Protein AF-A0A3Q2TH50-F1 (afdb_monomer_lite)

Secondary structure (DSSP, 8-state):
--TTSHHHHH----GGGPPPGGG-GGGPPPPPPTHHHHHHHHHHHHTTTT------------------

Radius of gyration: 31.74 Å; chains: 1; bounding box: 46×64×75 Å

Sequence (68 aa):
LIETGCFEELNVFGPMGSRPPDLDWSLAPNSPKRGLLHRMFQLNTEMNKKTLPNKNTSGQQQRQHTLS

Foldseek 3Di:
DVVVCVCVVPVDADPPRHHDPVNDPVPPPDDPDCVPVVVVVVVVVVVVPPPDDDDDDDDDDDDDDDDD

InterPro domains:
  IPR044926 RGS, subdomain 2 [G3DSA:1.10.167.10] (1-27)

Organism: Fundulus heteroclitus (NCBI:txid8078)

pLDDT: mean 72.23, std 16.65, range [43.72, 93.94]

Structure (mmCIF, N/CA/C/O backbone):
data_AF-A0A3Q2TH50-F1
#
_entry.id   AF-A0A3Q2TH50-F1
#
loop_
_atom_site.group_PDB
_atom_site.id
_atom_site.type_symbol
_atom_site.label_atom_id
_atom_site.label_alt_id
_atom_site.label_comp_id
_atom_site.label_asym_id
_atom_site.label_entity_id
_atom_site.label_seq_id
_atom_site.pdbx_PDB_ins_code
_atom_site.Cartn_x
_atom_site.Cartn_y
_atom_site.Cartn_z
_atom_site.occupancy
_atom_site.B_iso_or_equiv
_atom_site.auth_seq_id
_atom_site.auth_comp_id
_atom_site.auth_asym_id
_atom_site.auth_atom_id
_atom_site.pdbx_PDB_model_num
ATOM 1 N N . LEU A 1 1 ? -1.793 -15.992 -5.289 1.00 85.50 1 LEU A N 1
ATOM 2 C CA . LEU A 1 1 ? -0.660 -15.041 -5.204 1.00 85.50 1 LEU A CA 1
ATOM 3 C C . LEU A 1 1 ? 0.462 -15.459 -6.135 1.00 85.50 1 LEU A C 1
ATOM 5 O O . LEU A 1 1 ? 0.728 -14.717 -7.061 1.00 85.50 1 LEU A O 1
ATOM 9 N N . ILE A 1 2 ? 1.063 -16.636 -5.937 1.00 91.06 2 ILE A N 1
ATOM 10 C CA . ILE A 1 2 ? 2.074 -17.169 -6.865 1.00 91.06 2 ILE A CA 1
ATOM 11 C C . ILE A 1 2 ? 1.405 -17.634 -8.171 1.00 91.06 2 ILE A C 1
ATOM 13 O O . ILE A 1 2 ? 1.626 -17.050 -9.219 1.00 91.06 2 ILE A O 1
ATOM 17 N N . GLU A 1 3 ? 0.498 -18.613 -8.096 1.00 93.94 3 GLU A N 1
ATOM 18 C CA . GLU A 1 3 ? -0.147 -19.218 -9.281 1.00 93.94 3 GLU A CA 1
ATOM 19 C C . GLU A 1 3 ? -1.042 -18.250 -10.067 1.00 93.94 3 GLU A C 1
ATOM 21 O O . GLU A 1 3 ? -1.242 -18.406 -11.265 1.00 93.94 3 GLU A O 1
ATOM 26 N N . THR A 1 4 ? -1.573 -17.230 -9.392 1.00 93.50 4 THR A N 1
ATOM 27 C CA . THR A 1 4 ? -2.423 -16.197 -9.998 1.00 93.50 4 THR A CA 1
ATOM 28 C C . THR A 1 4 ? -1.617 -15.073 -10.653 1.00 93.50 4 THR A C 1
ATOM 30 O O . THR A 1 4 ? -2.210 -14.078 -11.049 1.00 93.50 4 THR A O 1
ATOM 33 N N . GLY A 1 5 ? -0.281 -15.160 -10.676 1.00 90.06 5 GLY A N 1
ATOM 34 C CA . GLY A 1 5 ? 0.612 -14.119 -11.206 1.00 90.06 5 GLY A CA 1
ATOM 35 C C . GLY A 1 5 ? 0.744 -12.867 -10.329 1.00 90.06 5 GLY A C 1
ATOM 36 O O . GLY A 1 5 ? 1.689 -12.103 -10.484 1.00 90.06 5 GLY A O 1
ATOM 37 N N . CYS A 1 6 ? -0.135 -12.679 -9.340 1.00 93.81 6 CYS A N 1
ATOM 38 C CA . CYS A 1 6 ? -0.150 -11.481 -8.492 1.00 93.81 6 CYS A CA 1
ATOM 39 C C . CYS A 1 6 ? 1.178 -11.210 -7.759 1.00 93.81 6 CYS A C 1
ATOM 41 O O . CYS A 1 6 ? 1.442 -10.077 -7.381 1.00 93.81 6 CYS A O 1
ATOM 43 N N . PHE A 1 7 ? 2.003 -12.228 -7.500 1.00 91.88 7 PHE A N 1
ATOM 44 C CA . PHE A 1 7 ? 3.305 -12.038 -6.862 1.00 91.88 7 PHE A CA 1
ATOM 45 C C . PHE A 1 7 ? 4.282 -11.271 -7.759 1.00 91.88 7 PHE A C 1
ATOM 47 O O . PHE A 1 7 ? 4.968 -10.386 -7.264 1.00 91.88 7 PHE A O 1
ATOM 54 N N . GLU A 1 8 ? 4.322 -11.562 -9.059 1.00 88.38 8 GLU A N 1
ATOM 55 C CA . GLU A 1 8 ? 5.221 -10.880 -10.001 1.00 88.38 8 GLU A CA 1
ATOM 56 C C . GLU A 1 8 ? 4.821 -9.414 -10.203 1.00 88.38 8 GLU A C 1
ATOM 58 O O . GLU A 1 8 ? 5.680 -8.548 -10.341 1.00 88.38 8 GLU A O 1
ATOM 63 N N . GLU A 1 9 ? 3.519 -9.129 -10.149 1.00 89.62 9 GLU A N 1
ATOM 64 C CA . GLU A 1 9 ? 2.981 -7.771 -10.265 1.00 89.62 9 GLU A CA 1
ATOM 65 C C . GLU A 1 9 ? 3.226 -6.920 -9.010 1.00 89.62 9 GLU A C 1
ATOM 67 O O . GLU A 1 9 ? 3.417 -5.709 -9.109 1.00 89.62 9 GLU A O 1
ATOM 72 N N . LEU A 1 10 ? 3.200 -7.537 -7.824 1.00 88.44 10 LEU A N 1
ATOM 73 C CA . LEU A 1 10 ? 3.280 -6.823 -6.546 1.00 88.44 10 LEU A CA 1
ATOM 74 C C . LEU A 1 10 ? 4.698 -6.766 -5.974 1.00 88.44 10 LEU A C 1
ATOM 76 O O . LEU A 1 10 ? 5.065 -5.773 -5.351 1.00 88.44 10 LEU A O 1
ATOM 80 N N . ASN A 1 11 ? 5.503 -7.813 -6.163 1.00 88.00 11 ASN A N 1
ATOM 81 C CA . ASN A 1 11 ? 6.840 -7.922 -5.581 1.00 88.00 11 ASN A CA 1
ATOM 82 C C . ASN A 1 11 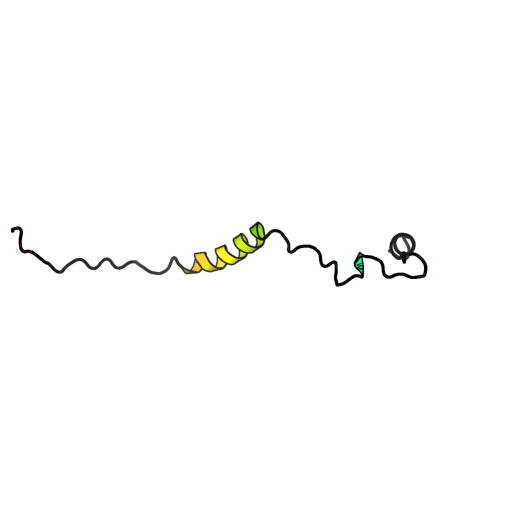? 7.896 -7.237 -6.463 1.00 88.00 11 ASN A C 1
ATOM 84 O O . ASN A 1 11 ? 8.851 -7.861 -6.932 1.00 88.00 11 ASN A O 1
ATOM 88 N N . VAL A 1 12 ? 7.703 -5.941 -6.699 1.00 87.88 12 VAL A N 1
ATOM 89 C CA . VAL A 1 12 ? 8.583 -5.103 -7.516 1.00 87.88 12 VAL A CA 1
ATOM 90 C C . VAL A 1 12 ? 9.500 -4.255 -6.635 1.00 87.88 12 VAL A C 1
ATOM 92 O O . VAL A 1 12 ? 9.058 -3.548 -5.732 1.00 87.88 12 VAL A O 1
ATOM 95 N N . PHE A 1 13 ? 10.804 -4.308 -6.906 1.00 88.12 13 PHE A N 1
ATOM 96 C CA . PHE A 1 13 ? 11.784 -3.424 -6.272 1.00 88.12 13 PHE A CA 1
ATOM 97 C C . PHE A 1 13 ? 11.942 -2.129 -7.070 1.00 88.12 13 PHE A C 1
ATOM 99 O O . PHE A 1 13 ? 11.703 -2.092 -8.279 1.00 88.12 13 PHE A O 1
ATOM 106 N N . GLY A 1 14 ? 12.372 -1.060 -6.398 1.00 86.38 14 GLY A N 1
ATOM 107 C CA . GLY A 1 14 ? 12.668 0.193 -7.082 1.00 86.38 14 GLY A CA 1
ATOM 108 C C . GLY A 1 14 ? 13.974 0.132 -7.897 1.00 86.38 14 GLY A C 1
ATOM 109 O O . GLY A 1 14 ? 14.694 -0.874 -7.868 1.00 86.38 14 GLY A O 1
ATOM 110 N N . PRO A 1 15 ? 14.304 1.208 -8.634 1.00 90.44 15 PRO A N 1
ATOM 111 C CA . PRO A 1 15 ? 15.504 1.281 -9.464 1.00 90.44 15 PRO A CA 1
ATOM 112 C C . PRO A 1 15 ? 16.770 0.879 -8.698 1.00 90.44 15 PRO A C 1
ATOM 114 O O . PRO A 1 15 ? 16.938 1.230 -7.534 1.00 90.44 15 PRO A O 1
ATOM 117 N N . MET A 1 16 ? 17.673 0.146 -9.355 1.00 88.69 16 MET A N 1
ATOM 118 C CA . MET A 1 16 ? 18.916 -0.362 -8.746 1.00 88.69 16 MET A CA 1
ATOM 119 C C . MET A 1 16 ? 18.696 -1.254 -7.505 1.00 88.69 16 MET A C 1
ATOM 121 O O . MET A 1 16 ? 19.586 -1.378 -6.668 1.00 88.69 16 MET A O 1
ATOM 125 N N . GLY A 1 17 ? 17.516 -1.871 -7.367 1.00 85.56 17 GLY A N 1
ATOM 126 C CA . GLY A 1 17 ? 17.177 -2.688 -6.200 1.00 85.56 17 GLY A CA 1
ATOM 127 C C . GLY A 1 17 ? 16.876 -1.860 -4.951 1.00 85.56 17 GLY A C 1
ATOM 128 O O . GLY A 1 17 ? 16.978 -2.370 -3.835 1.00 85.56 17 GLY A O 1
ATOM 129 N N . SER A 1 18 ? 16.530 -0.577 -5.111 1.00 88.56 18 SER A N 1
ATOM 130 C CA . SER A 1 18 ? 16.189 0.284 -3.984 1.00 88.56 18 SER A CA 1
ATOM 131 C C . SER A 1 18 ? 14.991 -0.265 -3.209 1.00 88.56 18 SER A C 1
ATOM 133 O O . SER A 1 18 ? 14.019 -0.750 -3.800 1.00 88.56 18 SER A O 1
ATOM 135 N N . ARG A 1 19 ? 15.039 -0.115 -1.883 1.00 85.75 19 ARG A N 1
ATOM 136 C CA . ARG A 1 19 ? 13.965 -0.526 -0.977 1.00 85.75 19 ARG A CA 1
ATOM 137 C C . ARG A 1 19 ? 12.664 0.227 -1.313 1.00 85.75 19 ARG A C 1
ATOM 139 O O . ARG A 1 19 ? 12.700 1.458 -1.329 1.00 85.75 19 ARG A O 1
ATOM 146 N N . PRO A 1 20 ? 11.542 -0.468 -1.569 1.00 88.19 20 PRO A N 1
ATOM 147 C CA . PRO A 1 20 ? 10.281 0.201 -1.838 1.00 88.19 20 PRO A CA 1
ATOM 148 C C . PRO A 1 20 ? 9.697 0.812 -0.547 1.00 88.19 20 PRO A C 1
ATOM 150 O O . PRO A 1 20 ? 10.102 0.437 0.560 1.00 88.19 20 PRO A O 1
ATOM 153 N N . PRO A 1 21 ? 8.819 1.825 -0.668 1.00 85.31 21 PRO A N 1
ATOM 154 C CA . PRO A 1 21 ? 8.395 2.669 0.455 1.00 85.31 21 PRO A CA 1
ATOM 155 C C . PRO A 1 21 ? 7.622 1.908 1.539 1.00 85.31 21 PRO A C 1
ATOM 157 O O . PRO A 1 21 ? 7.655 2.291 2.703 1.00 85.31 21 PRO A O 1
ATOM 160 N N . ASP A 1 22 ? 6.962 0.814 1.180 1.00 86.06 22 ASP A N 1
ATOM 161 C CA . ASP A 1 22 ? 6.279 -0.101 2.095 1.00 86.06 22 ASP A CA 1
ATOM 162 C C . ASP A 1 22 ? 7.246 -0.896 2.993 1.00 86.06 22 ASP A C 1
ATOM 164 O O . ASP A 1 22 ? 6.876 -1.283 4.101 1.00 86.06 22 ASP A O 1
ATOM 168 N N . LEU A 1 23 ? 8.504 -1.080 2.573 1.00 85.88 23 LEU A N 1
ATOM 169 C CA . LEU A 1 23 ? 9.569 -1.656 3.404 1.00 85.88 23 LEU A CA 1
ATOM 170 C C . LEU A 1 23 ? 10.321 -0.591 4.219 1.00 85.88 23 LEU A C 1
ATOM 172 O O . LEU A 1 23 ? 11.224 -0.931 4.994 1.00 85.88 23 LEU A O 1
ATOM 176 N N . ASP A 1 24 ? 9.995 0.694 4.058 1.00 86.44 24 ASP A N 1
ATOM 177 C CA . ASP A 1 24 ? 10.625 1.758 4.821 1.00 86.44 24 ASP A CA 1
ATOM 178 C C . ASP A 1 24 ? 10.001 1.933 6.208 1.00 86.44 24 ASP A C 1
ATOM 180 O O . ASP A 1 24 ? 8.930 2.510 6.376 1.00 86.44 24 ASP A O 1
ATOM 184 N N . TRP A 1 25 ? 10.725 1.486 7.236 1.00 83.06 25 TR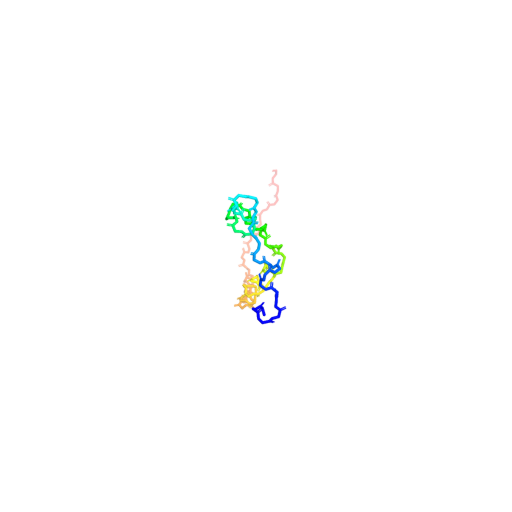P A N 1
ATOM 185 C CA . TRP A 1 25 ? 10.299 1.611 8.633 1.00 83.06 25 TRP A CA 1
ATOM 186 C C . TRP A 1 25 ? 10.199 3.062 9.113 1.00 83.06 25 TRP A C 1
ATOM 188 O O . TRP A 1 25 ? 9.535 3.324 10.115 1.00 83.06 25 TRP A O 1
ATOM 198 N N . SER A 1 26 ? 10.840 4.005 8.415 1.00 86.44 26 SER A N 1
ATOM 199 C CA . SER A 1 26 ? 10.701 5.431 8.714 1.00 86.44 26 SER A CA 1
ATOM 200 C C . SER A 1 26 ? 9.352 6.003 8.258 1.00 86.44 26 SER A C 1
ATOM 202 O O . SER A 1 26 ? 8.889 6.991 8.823 1.00 86.44 26 SER A O 1
ATOM 204 N N . LEU A 1 27 ? 8.681 5.351 7.300 1.00 84.12 27 LEU A N 1
ATOM 205 C CA . LEU A 1 27 ? 7.401 5.769 6.721 1.00 84.12 27 LEU A CA 1
ATOM 206 C C . LEU A 1 27 ? 6.199 5.117 7.414 1.00 84.12 27 LEU A C 1
ATOM 208 O O . LEU A 1 27 ? 5.159 4.897 6.787 1.00 84.12 27 LEU A O 1
ATOM 212 N N . ALA A 1 28 ? 6.324 4.804 8.708 1.00 81.31 28 ALA A N 1
ATOM 213 C CA . ALA A 1 28 ? 5.239 4.202 9.470 1.00 81.31 28 ALA A CA 1
ATOM 214 C C . ALA A 1 28 ? 3.939 5.010 9.276 1.00 81.31 28 ALA A C 1
ATOM 216 O O . ALA A 1 28 ? 3.939 6.234 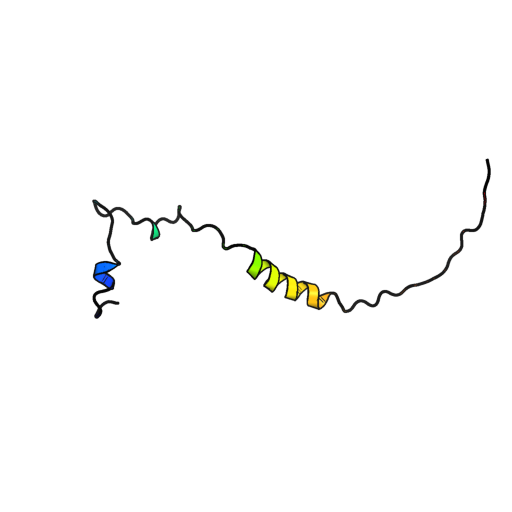9.458 1.00 81.31 28 ALA A O 1
ATOM 217 N N . PRO A 1 29 ? 2.825 4.359 8.894 1.00 82.25 29 PRO A N 1
ATOM 218 C CA . PRO A 1 29 ? 1.582 5.063 8.649 1.00 82.25 29 PRO A CA 1
ATOM 219 C C . PRO A 1 29 ? 1.137 5.791 9.916 1.00 82.25 29 PRO A C 1
ATOM 221 O O . PRO A 1 29 ? 1.304 5.304 11.038 1.00 82.25 29 PRO A O 1
ATOM 224 N N . ASN A 1 30 ? 0.546 6.971 9.723 1.00 79.50 30 ASN A N 1
ATOM 225 C CA . ASN A 1 30 ? 0.020 7.767 10.823 1.00 79.50 30 ASN A CA 1
ATOM 226 C C . ASN A 1 30 ? -0.890 6.913 11.711 1.00 79.50 30 ASN A C 1
ATOM 228 O O . ASN A 1 30 ? -1.701 6.128 11.211 1.00 79.50 30 ASN A O 1
ATOM 232 N N . SER A 1 31 ? -0.772 7.098 13.029 1.00 77.50 31 SER A N 1
ATOM 233 C CA . SER A 1 31 ? -1.589 6.362 13.993 1.00 77.50 31 SER A CA 1
ATOM 234 C C . SER A 1 31 ? -3.074 6.440 13.610 1.00 77.50 31 SER A C 1
ATOM 236 O O . SER A 1 31 ? -3.566 7.533 13.297 1.00 77.50 31 SER A O 1
ATOM 238 N N . PRO A 1 32 ? -3.807 5.313 13.636 1.00 77.81 32 PRO A N 1
ATOM 239 C CA . PRO A 1 32 ? -5.214 5.292 13.263 1.00 77.81 32 PRO A CA 1
ATOM 240 C C . PRO A 1 32 ? -6.013 6.296 14.102 1.00 77.81 32 PRO A C 1
ATOM 242 O O . PRO A 1 32 ? -5.713 6.536 15.277 1.00 77.81 32 PRO A O 1
ATOM 245 N N . LYS A 1 33 ? -7.047 6.902 13.498 1.00 78.56 33 LYS A N 1
ATOM 246 C CA . LYS A 1 33 ? -7.866 7.936 14.152 1.00 78.56 33 LYS A CA 1
ATOM 247 C C . LYS A 1 33 ? -8.368 7.421 15.502 1.00 78.56 33 LYS A C 1
ATOM 249 O O . LYS A 1 33 ? -9.113 6.444 15.569 1.00 78.56 33 LYS A O 1
ATOM 254 N N . ARG A 1 34 ? -8.001 8.123 16.579 1.00 74.44 34 ARG A N 1
ATOM 255 C CA . ARG A 1 34 ? -8.232 7.688 17.968 1.00 74.44 34 ARG A CA 1
ATOM 256 C C . ARG A 1 34 ? -9.708 7.500 18.349 1.00 74.44 34 ARG A C 1
ATOM 258 O O . ARG A 1 34 ? -9.964 6.959 19.410 1.00 74.44 34 ARG A O 1
ATOM 265 N N . GLY A 1 35 ? -10.679 7.891 17.521 1.00 78.12 35 GLY A N 1
ATOM 266 C CA . GLY A 1 35 ? -12.103 7.905 17.881 1.00 78.12 35 GLY A CA 1
ATOM 267 C C . GLY A 1 35 ? -12.698 6.539 18.239 1.00 78.12 35 GLY A C 1
ATOM 268 O O . GLY A 1 35 ? -13.351 6.414 19.273 1.00 78.12 35 GLY A O 1
ATOM 269 N N . LEU A 1 36 ? -12.460 5.505 17.424 1.00 80.81 36 LEU A N 1
ATOM 270 C CA . LEU A 1 36 ? -13.073 4.191 17.653 1.00 80.81 36 LEU A CA 1
ATOM 271 C C . LEU A 1 36 ? -12.467 3.488 18.871 1.00 80.81 36 LEU A C 1
ATOM 273 O O . LEU A 1 36 ? -13.195 3.092 19.775 1.00 80.81 36 LEU A O 1
ATOM 277 N N . LEU A 1 37 ? -11.137 3.382 18.924 1.00 81.62 37 LEU A N 1
ATOM 278 C CA . LEU A 1 37 ? -10.440 2.713 20.027 1.00 81.62 37 LEU A CA 1
ATOM 279 C C . LEU A 1 37 ? -10.666 3.444 21.357 1.00 81.62 37 LEU A C 1
ATOM 281 O O . LEU A 1 37 ? -10.962 2.809 22.363 1.00 81.62 37 LEU A O 1
ATOM 285 N N . HIS A 1 38 ? -10.623 4.779 21.361 1.00 78.25 38 HIS A N 1
ATOM 286 C CA . HIS A 1 38 ? -10.919 5.579 22.552 1.00 78.25 38 HIS A CA 1
ATOM 287 C C . HIS A 1 38 ? -12.352 5.361 23.051 1.00 78.25 38 HIS A C 1
ATOM 289 O O . HIS A 1 38 ? -12.575 5.310 24.259 1.00 78.25 38 HIS A O 1
ATOM 295 N N . ARG A 1 39 ? -13.324 5.181 22.145 1.00 78.31 39 ARG A N 1
ATOM 296 C CA . ARG A 1 39 ? -14.699 4.837 22.519 1.00 78.31 39 ARG A CA 1
ATOM 297 C C . ARG A 1 39 ? -14.786 3.422 23.092 1.00 78.31 39 ARG A C 1
ATOM 299 O O . ARG A 1 39 ? -15.363 3.252 24.157 1.00 78.31 39 ARG A O 1
ATOM 306 N N . MET A 1 40 ? -14.189 2.427 22.439 1.00 78.31 40 MET A N 1
ATOM 307 C CA . MET A 1 40 ? -14.265 1.029 22.887 1.00 78.31 40 MET A CA 1
ATOM 308 C C . MET A 1 40 ? -13.583 0.800 24.242 1.00 78.31 40 MET A C 1
ATOM 310 O O . MET A 1 40 ? -14.142 0.131 25.106 1.00 78.31 40 MET A O 1
ATOM 314 N N . PHE A 1 41 ? -12.408 1.394 24.468 1.00 76.88 41 PHE A N 1
ATOM 315 C CA . PHE A 1 41 ? -11.661 1.181 25.709 1.00 76.88 41 PHE A CA 1
ATOM 316 C C . PHE A 1 41 ? -12.142 2.045 26.883 1.00 76.88 41 PHE A C 1
ATOM 318 O O . PHE A 1 41 ? -12.011 1.606 28.019 1.00 76.88 41 PHE A O 1
ATOM 325 N N . GLN A 1 42 ? -12.754 3.217 26.658 1.00 64.88 42 GLN A N 1
ATOM 326 C CA . GLN A 1 42 ? -13.392 3.974 27.750 1.00 64.88 42 GLN A CA 1
ATOM 327 C C . GLN A 1 42 ? -14.730 3.380 28.183 1.00 64.88 42 GLN A C 1
ATOM 329 O O . GLN A 1 42 ? -15.057 3.436 29.365 1.00 64.88 42 GLN A O 1
ATOM 334 N N . LEU A 1 43 ? -15.495 2.781 27.264 1.00 59.97 43 LEU A N 1
ATOM 335 C CA . LEU A 1 43 ? -16.748 2.110 27.620 1.00 59.97 43 LEU A CA 1
ATOM 336 C C . LE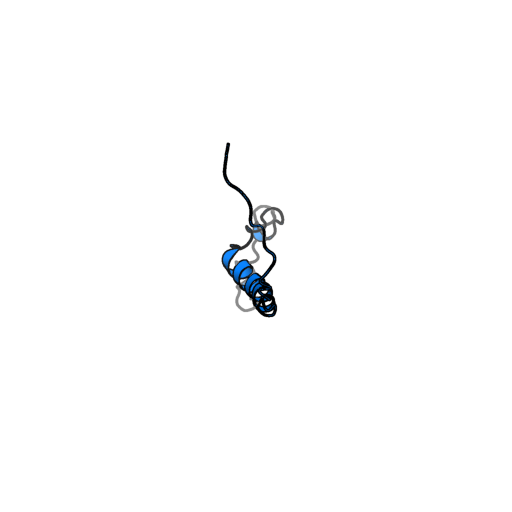U A 1 43 ? -16.518 1.009 28.668 1.00 59.97 43 LEU A C 1
ATOM 338 O O . LEU A 1 43 ? -17.303 0.899 29.606 1.00 59.97 43 LEU A O 1
ATOM 342 N N . ASN A 1 44 ? -15.400 0.279 28.586 1.00 61.38 44 ASN A N 1
ATOM 343 C CA . ASN A 1 44 ? -15.024 -0.721 29.592 1.00 61.38 44 ASN A CA 1
ATOM 344 C C . ASN A 1 44 ? -14.701 -0.107 30.967 1.00 61.38 44 ASN A C 1
ATOM 346 O O . ASN A 1 44 ? -14.976 -0.720 32.000 1.00 61.38 44 ASN A O 1
ATOM 350 N N . THR A 1 45 ? -14.155 1.110 31.000 1.00 60.84 45 THR A N 1
ATOM 351 C CA . THR A 1 45 ? -13.788 1.806 32.243 1.00 60.84 45 THR A CA 1
ATOM 352 C C . THR A 1 45 ? -14.994 2.469 32.912 1.00 60.84 45 THR A C 1
ATOM 354 O O . THR A 1 45 ? -15.119 2.426 34.134 1.00 60.84 45 THR A O 1
ATOM 357 N N . GLU A 1 46 ? -15.914 3.055 32.138 1.00 59.00 46 GLU A N 1
ATOM 358 C CA . GLU A 1 46 ? -17.113 3.728 32.667 1.00 59.00 46 GLU A CA 1
ATOM 359 C C . GLU A 1 46 ? -18.205 2.744 33.125 1.00 59.00 46 GLU A C 1
ATOM 361 O O . GLU A 1 46 ? -18.983 3.054 34.029 1.00 59.00 46 GLU A O 1
ATOM 366 N N . MET A 1 47 ? -18.245 1.529 32.564 1.00 58.69 47 MET A N 1
ATOM 367 C CA . MET A 1 47 ? -19.158 0.461 33.001 1.00 58.69 47 MET A CA 1
ATOM 368 C C . MET A 1 47 ? -18.881 -0.026 34.436 1.00 58.69 47 MET A C 1
ATOM 370 O O . MET A 1 47 ? -19.792 -0.543 35.076 1.00 58.69 47 MET A O 1
ATOM 374 N N . ASN A 1 48 ? -17.676 0.202 34.976 1.00 56.22 48 ASN A N 1
ATOM 375 C CA . ASN A 1 48 ? -17.311 -0.151 36.355 1.00 56.22 48 ASN A CA 1
ATOM 376 C C . ASN A 1 48 ? -17.574 0.961 37.393 1.00 56.22 48 ASN A C 1
ATOM 378 O O . ASN A 1 48 ? -17.452 0.716 38.591 1.00 56.22 48 ASN A O 1
ATOM 382 N N . LYS A 1 49 ? -17.958 2.180 36.984 1.00 58.44 49 LYS A N 1
ATOM 383 C CA . LYS A 1 49 ? -18.139 3.317 37.915 1.00 58.44 49 LYS A CA 1
ATOM 384 C C . LYS A 1 49 ? -19.560 3.472 38.464 1.00 58.44 49 LYS A C 1
ATOM 386 O O . LYS A 1 49 ? -19.794 4.320 39.318 1.00 58.44 49 LYS A O 1
ATOM 391 N N . LYS A 1 50 ? -20.521 2.662 38.003 1.00 56.22 50 LYS A N 1
ATOM 392 C CA . LYS A 1 50 ? -21.935 2.761 38.416 1.00 56.22 50 LYS A CA 1
ATOM 393 C C . LYS A 1 50 ? -22.278 2.061 39.742 1.00 56.22 50 LYS A C 1
ATOM 395 O O . LYS A 1 50 ? -23.435 2.110 40.144 1.00 56.22 50 LYS A O 1
ATOM 400 N N . THR A 1 51 ? -21.308 1.489 40.462 1.00 58.16 51 THR A N 1
ATOM 401 C CA . THR A 1 51 ? -21.560 0.762 41.727 1.00 58.16 51 THR A CA 1
ATOM 402 C C . THR A 1 51 ? -20.968 1.459 42.954 1.00 58.16 51 THR A C 1
ATOM 404 O O . THR A 1 51 ? -20.383 0.820 43.823 1.00 58.16 51 THR A O 1
ATOM 407 N N . LEU A 1 52 ? -21.132 2.777 43.069 1.00 58.97 52 LEU A N 1
ATOM 408 C CA . LEU A 1 52 ? -20.965 3.455 44.357 1.00 58.97 52 LEU A CA 1
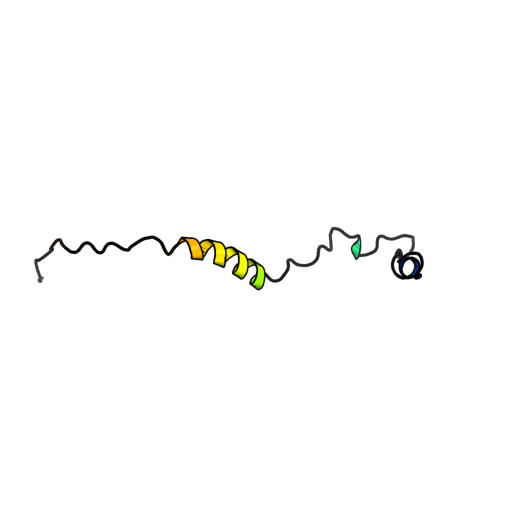ATOM 409 C C . LEU A 1 52 ? -22.242 4.238 44.682 1.00 58.97 52 LEU A C 1
ATOM 411 O O . LEU A 1 52 ? -22.525 5.238 44.020 1.00 58.97 52 LEU A O 1
ATOM 415 N N . PRO A 1 53 ? -23.043 3.798 45.673 1.00 51.00 53 PRO A N 1
ATOM 416 C CA . PRO A 1 53 ? -24.165 4.588 46.148 1.00 51.00 53 PRO A CA 1
ATOM 417 C C . PRO A 1 53 ? -23.624 5.842 46.840 1.00 51.00 53 PRO A C 1
ATOM 419 O O . PRO A 1 53 ? -22.924 5.756 47.850 1.00 51.00 53 PRO A O 1
ATOM 422 N N . ASN A 1 54 ? -23.961 7.010 46.297 1.00 51.50 54 ASN A N 1
ATOM 423 C CA . ASN A 1 54 ? -23.755 8.287 46.967 1.00 51.50 54 ASN A CA 1
ATOM 424 C C . ASN A 1 54 ? -24.628 8.315 48.234 1.00 51.50 54 ASN A C 1
ATOM 426 O O . ASN A 1 54 ? -25.851 8.450 48.154 1.00 51.50 54 ASN A O 1
ATOM 430 N N . LYS A 1 55 ? -24.013 8.109 49.404 1.00 49.62 55 LYS A N 1
ATOM 431 C CA . LYS A 1 55 ? -24.675 8.278 50.698 1.00 49.62 55 LYS A CA 1
ATOM 432 C C . LYS A 1 55 ? -24.667 9.758 51.049 1.00 49.62 55 LYS A C 1
ATOM 434 O O . LYS A 1 55 ? -23.684 10.288 51.555 1.00 49.62 55 LYS A O 1
ATOM 439 N N . ASN A 1 56 ? -25.805 10.395 50.821 1.00 49.69 56 ASN A N 1
ATOM 440 C CA . ASN A 1 56 ? -26.120 11.691 51.395 1.00 49.69 56 ASN A CA 1
ATOM 441 C C . ASN A 1 56 ? -26.207 11.527 52.924 1.00 49.69 56 ASN A C 1
ATOM 443 O O . ASN A 1 56 ? -27.139 10.893 53.417 1.00 49.69 56 ASN A O 1
ATOM 447 N N . THR A 1 57 ? -25.271 12.096 53.684 1.00 48.16 57 THR A N 1
ATOM 448 C CA . THR A 1 57 ? -25.434 12.305 55.132 1.00 48.16 57 THR A CA 1
ATOM 449 C C . THR A 1 57 ? -25.628 13.786 55.405 1.00 48.16 57 THR A C 1
ATOM 451 O O . THR A 1 57 ? -24.694 14.583 55.390 1.00 48.16 57 THR A O 1
ATOM 454 N N . SER A 1 58 ? -26.892 14.129 55.621 1.00 46.22 58 SER A N 1
ATOM 455 C CA . SER A 1 58 ? -27.380 15.379 56.181 1.00 46.22 58 SER A CA 1
ATOM 456 C C . SER A 1 58 ? -26.909 15.582 57.622 1.00 46.22 58 SER A C 1
ATOM 458 O O . SER A 1 58 ? -27.054 14.680 58.446 1.00 46.22 58 SER A O 1
ATOM 460 N N . GLY A 1 59 ? -26.501 16.814 57.932 1.00 45.50 59 GLY A N 1
ATOM 461 C CA . GLY A 1 59 ? -26.536 17.381 59.279 1.00 45.50 59 GLY A CA 1
ATOM 462 C C . GLY A 1 59 ? -25.165 17.719 59.851 1.00 45.50 59 GLY A C 1
ATOM 463 O O . GLY A 1 59 ? -24.403 16.815 60.162 1.00 45.50 59 GLY A O 1
ATOM 464 N N . GLN A 1 60 ? -24.889 19.020 60.006 1.00 43.72 60 GLN A N 1
ATOM 465 C CA . GLN A 1 60 ? -24.443 19.688 61.246 1.00 43.72 60 GLN A CA 1
ATOM 466 C C . GLN A 1 60 ? -24.209 21.185 60.944 1.00 43.72 60 GLN A C 1
ATOM 468 O O . GLN A 1 60 ? -23.136 21.631 60.562 1.00 43.72 60 GLN A O 1
ATOM 473 N N . GLN A 1 61 ? -25.309 21.934 61.014 1.00 51.25 61 GLN A N 1
ATOM 474 C CA . GLN A 1 61 ? -25.453 23.198 61.740 1.00 51.25 61 GLN A CA 1
ATOM 475 C C . GLN A 1 61 ? -24.238 24.141 61.858 1.00 51.25 61 GLN A C 1
ATOM 477 O O . GLN A 1 61 ? -23.413 23.979 62.748 1.00 51.25 61 GLN A O 1
ATOM 482 N N . GLN A 1 62 ? -24.269 25.256 61.121 1.00 49.03 62 GLN A N 1
ATOM 483 C CA . GLN A 1 62 ? -23.743 26.536 61.610 1.00 49.03 62 GLN A CA 1
ATOM 484 C C . GLN A 1 62 ? -24.798 27.628 61.400 1.00 49.03 62 GLN A C 1
ATOM 486 O O . GLN A 1 62 ? -24.976 28.183 60.319 1.00 49.03 62 GLN A O 1
ATOM 491 N N . ARG A 1 63 ? -25.553 27.881 62.476 1.00 48.91 63 ARG A N 1
ATOM 492 C CA . ARG A 1 63 ? -26.188 29.180 62.715 1.00 48.91 63 ARG A CA 1
ATOM 493 C C . ARG A 1 63 ? -25.096 30.169 63.135 1.00 48.91 63 ARG A C 1
ATOM 495 O O . ARG A 1 63 ? -24.155 29.742 63.800 1.00 48.91 63 ARG A O 1
ATOM 502 N N . GLN A 1 64 ? -25.396 31.455 62.914 1.00 45.59 64 GLN A N 1
ATOM 503 C CA . GLN A 1 64 ? -24.818 32.671 63.523 1.00 45.59 64 GLN A CA 1
ATOM 504 C C . GLN A 1 64 ? -23.689 33.315 62.695 1.00 45.59 64 GLN A C 1
ATOM 506 O O . GLN A 1 64 ? -22.753 32.626 62.331 1.00 45.59 64 GLN A O 1
ATOM 511 N N . HIS A 1 65 ? -23.665 34.609 62.364 1.00 46.34 65 HIS A N 1
ATOM 512 C CA . HIS A 1 65 ? -24.593 35.741 62.498 1.00 46.34 65 HIS A CA 1
ATOM 513 C C . HIS A 1 65 ? -24.134 36.833 61.497 1.00 46.34 65 HIS A C 1
ATOM 515 O O . HIS A 1 65 ? -22.961 36.910 61.148 1.00 46.34 65 HIS A O 1
ATOM 521 N N . THR A 1 66 ? -25.075 37.654 61.034 1.00 48.38 66 THR A N 1
ATOM 522 C CA . THR A 1 66 ? -24.899 38.914 60.283 1.00 48.38 66 THR A CA 1
ATOM 523 C C . THR A 1 66 ? -24.283 40.052 61.120 1.00 48.38 66 THR A C 1
ATOM 525 O O . THR A 1 66 ? -24.520 40.077 62.326 1.00 48.38 66 THR A O 1
ATOM 528 N N . LEU A 1 67 ? -23.693 41.046 60.419 1.00 46.44 67 LEU A N 1
ATOM 529 C CA . LEU A 1 67 ? -23.199 42.389 60.840 1.00 46.44 67 LEU A CA 1
ATOM 530 C C . LEU A 1 67 ? -21.792 42.377 61.481 1.00 46.44 67 LEU A C 1
ATOM 532 O O . LEU A 1 67 ? -21.520 41.528 62.319 1.00 46.44 67 LEU A O 1
ATOM 536 N N . SER A 1 68 ? -20.831 43.238 61.121 1.00 52.84 68 SER A N 1
ATOM 537 C CA . 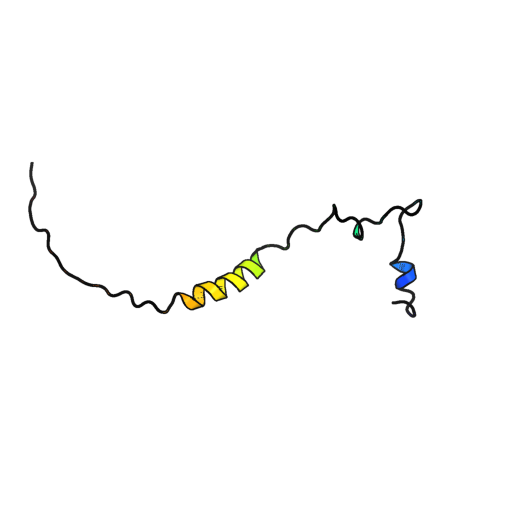SER A 1 68 ? -20.851 44.637 60.652 1.00 52.84 68 SER A CA 1
ATOM 538 C C . SER A 1 68 ? -19.799 44.915 59.575 1.00 52.84 68 SER A C 1
ATOM 540 O O . SER A 1 68 ? -18.858 44.105 59.443 1.00 52.84 68 SER A O 1
#